Protein AF-A0A820JFE6-F1 (afdb_monomer)

Mean predicted aligned error: 3.92 Å

Secondary structure (DSSP, 8-state):
-B-----HHHHHHHHHHHHHHHHHHHHHT---HHHHGGG--STT---EE-HHHHHHHHHHTT----HHHHHHHHHHHBBTTT--EEHHHHHHHH--

Radius of gyration: 12.65 Å; Cα contacts (8 Å, |Δi|>4): 100; chains: 1; bounding box: 33×28×28 Å

Foldseek 3Di:
DAQPPADPVLVVLLVVLLVVLLVLCVVVVDQQVVLCVVQLPDPVSPLWHALVSVQVSCVVSVSRDPPVSSVSNLNGQADPPPRTGNVVVVSVSRND

Nearest PDB structures (foldseek):
  5d67-assembly3_C  TM=7.573E-01  e=1.552E-03  Homo sapiens
  5d67-assembly4_D  TM=7.679E-01  e=2.086E-03  Homo sapiens
  1wlz-assembly1_A  TM=7.511E-01  e=2.094E-02  Homo sapiens
  3e3r-assembly2_B  TM=5.985E-01  e=9.746E-02  Homo sapiens
  8rx8-assembly1_A  TM=6.177E-01  e=3.580E-01  Arabidopsis thaliana

InterPro domains:
  IPR011992 EF-hand domain pair [SSF47473] (15-93)

pLDDT: mean 90.52, std 11.38, range [46.97, 98.19]

Solvent-accessible surface area (backbone atoms only — not comparable to full-atom values): 5499 Å² total; per-residue (Å²): 105,68,37,80,88,61,53,73,70,50,50,57,48,43,52,54,52,48,53,57,44,28,53,52,28,61,79,65,68,57,77,62,61,75,73,50,52,85,57,42,75,51,101,73,62,71,45,38,33,47,65,68,56,51,53,49,47,29,49,77,69,75,56,57,64,54,75,69,57,42,52,54,46,46,47,55,35,17,27,69,88,76,64,28,27,35,52,53,62,50,39,60,73,39,68,114

Organism: NCBI:txid392033

Structure (mmCIF, N/CA/C/O backbone):
data_AF-A0A820JFE6-F1
#
_entry.id   AF-A0A820JFE6-F1
#
loop_
_atom_site.group_PDB
_atom_site.id
_atom_site.type_symbol
_atom_site.label_atom_id
_atom_site.label_alt_id
_atom_site.label_comp_id
_atom_site.label_asym_id
_atom_site.label_entity_id
_atom_site.label_seq_id
_atom_site.pdbx_PDB_ins_code
_atom_site.Cartn_x
_atom_site.Cartn_y
_atom_site.Cartn_z
_atom_site.occupanc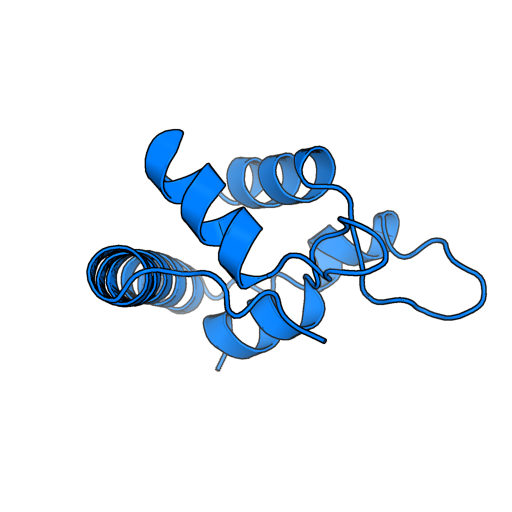y
_atom_site.B_iso_or_equiv
_atom_site.auth_seq_id
_atom_site.auth_comp_id
_atom_site.auth_asym_id
_atom_site.auth_atom_id
_atom_site.pdbx_PDB_model_num
ATOM 1 N N . PRO A 1 1 ? 16.618 -3.855 -0.313 1.00 46.97 1 PRO A N 1
ATOM 2 C CA . PRO A 1 1 ? 16.435 -3.443 1.108 1.00 46.97 1 PRO A CA 1
ATOM 3 C C . PRO A 1 1 ? 15.501 -2.233 1.178 1.00 46.97 1 PRO A C 1
ATOM 5 O O . PRO A 1 1 ? 15.646 -1.340 0.346 1.00 46.97 1 PRO A O 1
ATOM 8 N N . LEU A 1 2 ? 14.544 -2.212 2.116 1.00 58.78 2 LEU A N 1
ATOM 9 C CA . LEU A 1 2 ? 13.574 -1.111 2.206 1.00 58.78 2 LEU A CA 1
ATOM 10 C C . LEU A 1 2 ? 14.273 0.223 2.423 1.00 58.78 2 LEU A C 1
ATOM 12 O O . LEU A 1 2 ? 15.310 0.303 3.092 1.00 58.78 2 LEU A O 1
ATOM 16 N N . ASN A 1 3 ? 13.685 1.279 1.879 1.00 62.66 3 ASN A N 1
ATOM 17 C CA . ASN A 1 3 ? 14.201 2.606 2.104 1.00 62.66 3 ASN A CA 1
ATOM 18 C C . ASN A 1 3 ? 13.926 3.071 3.546 1.00 62.66 3 ASN A C 1
ATOM 20 O O . ASN A 1 3 ? 12.831 3.488 3.894 1.00 62.66 3 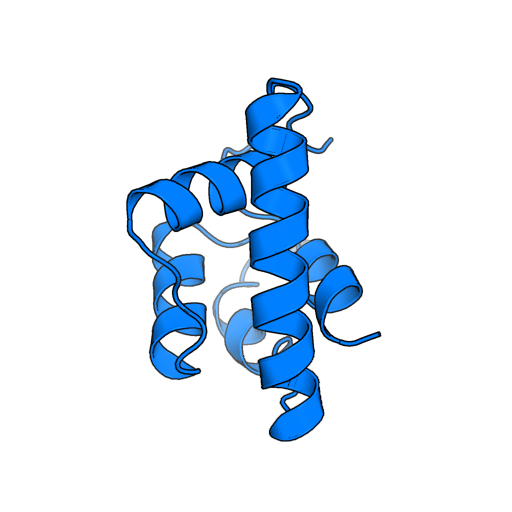ASN A O 1
ATOM 24 N N . THR A 1 4 ? 14.957 3.018 4.389 1.00 65.94 4 THR A N 1
ATOM 25 C CA . THR A 1 4 ? 14.933 3.460 5.795 1.00 65.94 4 THR A CA 1
ATOM 26 C C . THR A 1 4 ? 15.188 4.963 5.994 1.00 65.94 4 THR A C 1
ATOM 28 O O . THR A 1 4 ? 15.494 5.379 7.103 1.00 65.94 4 THR A O 1
ATOM 31 N N . ASN A 1 5 ? 15.114 5.797 4.945 1.00 80.56 5 ASN A N 1
ATOM 32 C CA . ASN A 1 5 ? 15.397 7.245 5.044 1.00 80.56 5 ASN A CA 1
ATOM 33 C C . ASN A 1 5 ? 14.155 8.072 5.419 1.00 80.56 5 ASN A C 1
ATOM 35 O O . ASN A 1 5 ? 13.954 9.163 4.880 1.00 80.56 5 ASN A O 1
ATOM 39 N N . LEU A 1 6 ? 13.285 7.542 6.275 1.00 87.50 6 LEU A N 1
ATOM 40 C CA . LEU A 1 6 ? 12.140 8.283 6.799 1.00 87.50 6 LEU A CA 1
ATOM 41 C C . LEU A 1 6 ? 12.553 9.021 8.076 1.00 87.50 6 LEU A C 1
ATOM 43 O O . LEU A 1 6 ? 13.313 8.487 8.885 1.00 87.50 6 LEU A O 1
ATOM 47 N N . THR A 1 7 ? 12.088 10.257 8.245 1.00 93.81 7 THR A N 1
ATOM 48 C CA . THR A 1 7 ? 12.209 10.955 9.533 1.00 93.81 7 THR A CA 1
ATOM 49 C C . THR A 1 7 ? 11.281 10.309 10.572 1.00 93.81 7 THR A C 1
ATOM 51 O O . THR A 1 7 ? 10.350 9.597 10.190 1.00 93.81 7 THR A O 1
ATOM 54 N N . PRO A 1 8 ? 11.476 10.564 11.880 1.00 93.69 8 PRO A N 1
ATOM 55 C CA . PRO A 1 8 ? 10.544 10.091 12.906 1.00 93.69 8 PRO A CA 1
ATOM 56 C C . PRO A 1 8 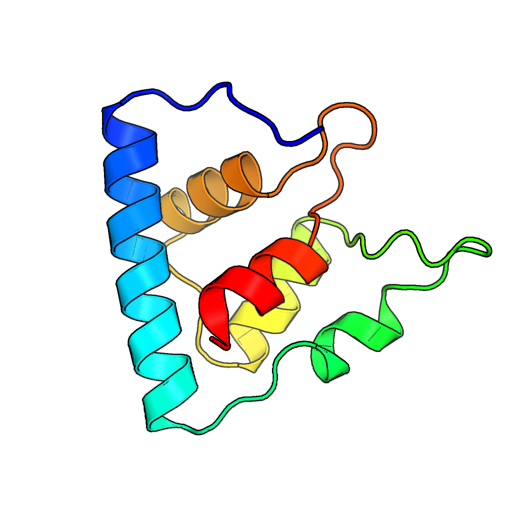? 9.090 10.502 12.626 1.00 93.69 8 PRO A C 1
ATOM 58 O O . PRO A 1 8 ? 8.202 9.658 12.659 1.00 93.69 8 PRO A O 1
ATOM 61 N N . ASP A 1 9 ? 8.865 11.758 12.225 1.00 94.94 9 ASP A N 1
ATOM 62 C CA . ASP A 1 9 ? 7.528 12.256 11.872 1.00 94.94 9 ASP A CA 1
ATOM 63 C C . ASP A 1 9 ? 6.931 11.524 10.658 1.00 94.94 9 ASP A C 1
ATOM 65 O O . ASP A 1 9 ? 5.730 11.250 10.609 1.00 94.94 9 ASP A O 1
ATOM 69 N N . GLU A 1 10 ? 7.756 11.192 9.657 1.00 94.62 10 GLU A N 1
ATOM 70 C CA . GLU A 1 10 ? 7.308 10.415 8.501 1.00 94.62 10 GLU A CA 1
ATOM 71 C C . GLU A 1 10 ? 6.976 8.965 8.890 1.00 94.62 10 GLU A C 1
ATOM 73 O O . GLU A 1 10 ? 6.004 8.422 8.370 1.00 94.62 10 GLU A O 1
ATOM 78 N N . GLU A 1 11 ? 7.727 8.338 9.801 1.00 94.50 11 GLU A N 1
ATOM 79 C CA . GLU A 1 11 ? 7.428 6.988 10.310 1.00 94.50 11 GLU A CA 1
ATOM 80 C C . GLU A 1 11 ? 6.120 6.952 11.119 1.00 94.50 11 GLU A C 1
ATOM 82 O O . GLU A 1 11 ? 5.280 6.063 10.917 1.00 94.50 11 GLU A O 1
ATOM 87 N N . ASP A 1 12 ? 5.886 7.955 11.966 1.00 96.25 12 ASP A N 1
ATOM 88 C CA . ASP A 1 12 ? 4.611 8.119 12.672 1.00 96.25 12 ASP A CA 1
ATOM 89 C C . ASP A 1 12 ? 3.465 8.311 11.674 1.00 96.25 12 ASP A C 1
ATOM 91 O O . ASP A 1 12 ? 2.392 7.701 11.795 1.00 96.25 12 ASP A O 1
ATOM 95 N N . ARG A 1 13 ? 3.702 9.100 10.620 1.00 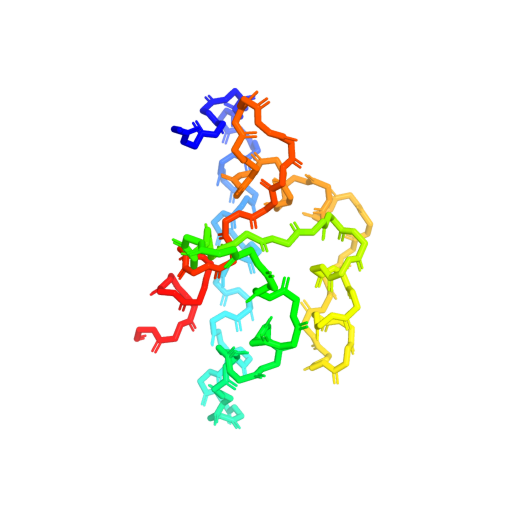96.81 13 ARG A N 1
ATOM 96 C CA . ARG A 1 13 ? 2.712 9.317 9.568 1.00 96.81 13 ARG A CA 1
ATOM 97 C C . ARG A 1 13 ? 2.421 8.045 8.772 1.00 96.81 13 ARG A C 1
ATOM 99 O O . ARG A 1 13 ? 1.250 7.751 8.533 1.00 96.81 13 ARG A O 1
ATOM 106 N N . VAL A 1 14 ? 3.441 7.264 8.402 1.00 96.38 14 VAL A N 1
ATOM 107 C CA . VAL A 1 14 ? 3.281 5.938 7.771 1.00 96.38 14 VAL A CA 1
ATOM 108 C C . VAL A 1 14 ? 2.402 5.046 8.634 1.00 96.38 14 VAL A C 1
ATOM 110 O O . VAL A 1 14 ? 1.481 4.420 8.112 1.00 96.38 14 VAL A O 1
ATOM 113 N N . SER A 1 15 ? 2.651 5.014 9.943 1.00 96.19 15 SER A N 1
ATOM 114 C CA . SER A 1 15 ? 1.891 4.186 10.881 1.00 96.19 15 SER A CA 1
ATOM 115 C C . SER A 1 15 ? 0.405 4.558 10.881 1.00 96.19 15 SER A C 1
ATOM 117 O O . SER A 1 15 ? -0.451 3.684 10.760 1.00 96.19 15 SER A O 1
ATOM 119 N N . GLN A 1 16 ? 0.079 5.855 10.898 1.00 98.00 16 GLN A N 1
ATOM 120 C CA . GLN A 1 16 ? -1.308 6.335 10.796 1.00 98.00 16 GLN A CA 1
ATOM 121 C C . GLN A 1 16 ? -1.973 5.970 9.456 1.00 98.00 16 GLN A C 1
ATOM 123 O O . GLN A 1 16 ? -3.141 5.563 9.420 1.00 98.00 16 GLN A O 1
ATOM 128 N N . ILE A 1 17 ? -1.236 6.110 8.347 1.00 97.88 17 ILE A N 1
ATOM 129 C CA . ILE A 1 17 ? -1.720 5.760 7.005 1.00 97.88 17 ILE A CA 1
ATOM 130 C C . ILE A 1 17 ? -2.015 4.258 6.929 1.00 97.88 17 ILE A C 1
ATOM 132 O O . ILE A 1 17 ? -3.088 3.870 6.465 1.00 97.88 17 ILE A O 1
ATOM 136 N N . LEU A 1 18 ? -1.091 3.417 7.405 1.00 97.38 18 LEU A N 1
ATOM 137 C CA . LEU A 1 18 ? -1.246 1.965 7.406 1.00 97.38 18 LEU A CA 1
ATOM 138 C C . LEU A 1 18 ? -2.434 1.531 8.258 1.00 97.38 18 LEU A C 1
ATOM 140 O O . LEU A 1 18 ? -3.253 0.774 7.748 1.00 97.38 18 LEU A O 1
ATOM 144 N N . SER A 1 19 ? -2.601 2.062 9.473 1.00 97.94 19 SER A N 1
ATOM 145 C CA . SER A 1 19 ? -3.773 1.766 10.312 1.00 97.94 19 SER A CA 1
ATOM 146 C C . SER A 1 19 ? -5.088 2.067 9.587 1.00 97.94 19 SER A C 1
ATOM 148 O O . SER A 1 19 ? -5.986 1.230 9.550 1.00 97.94 19 SER A O 1
ATOM 150 N N . THR A 1 20 ? -5.172 3.214 8.905 1.00 97.88 20 THR A N 1
ATOM 151 C CA . THR A 1 20 ? -6.366 3.589 8.125 1.00 97.88 20 THR A CA 1
ATOM 152 C C . THR A 1 20 ? -6.626 2.622 6.962 1.00 97.88 20 THR A C 1
ATOM 154 O O . THR A 1 20 ? -7.774 2.283 6.664 1.00 97.88 20 THR A O 1
ATOM 157 N N . ILE A 1 21 ? -5.571 2.184 6.267 1.00 98.19 21 ILE A N 1
ATOM 158 C CA . ILE A 1 21 ? -5.684 1.222 5.162 1.00 98.19 21 ILE A CA 1
ATOM 159 C C . ILE A 1 21 ? -6.107 -0.150 5.696 1.00 98.19 21 ILE A C 1
ATOM 161 O O . ILE A 1 21 ? -7.057 -0.720 5.164 1.00 98.19 21 ILE A O 1
ATOM 165 N N . ILE A 1 22 ? -5.453 -0.639 6.750 1.00 98.06 22 ILE A N 1
ATOM 166 C CA . ILE A 1 22 ? -5.745 -1.902 7.444 1.00 98.06 22 ILE A CA 1
ATOM 167 C C . ILE A 1 22 ? -7.226 -1.953 7.823 1.00 98.06 22 ILE A C 1
ATOM 169 O O . ILE A 1 22 ? -7.947 -2.856 7.397 1.00 98.06 22 ILE A O 1
ATOM 173 N N . GLU A 1 23 ? -7.734 -0.931 8.516 1.00 98.00 23 GLU A N 1
ATOM 174 C CA . GLU A 1 23 ? -9.150 -0.850 8.895 1.00 98.00 23 GLU A CA 1
ATOM 175 C C . GLU A 1 23 ? -10.091 -1.008 7.691 1.00 98.00 23 GLU A C 1
ATOM 177 O O . GLU A 1 23 ? -11.059 -1.775 7.741 1.00 98.00 23 GLU A O 1
ATOM 182 N N . LYS A 1 24 ? -9.801 -0.323 6.576 1.00 97.88 24 LYS A N 1
ATOM 183 C CA . LYS A 1 24 ? -10.590 -0.435 5.339 1.00 97.88 24 LYS A CA 1
ATOM 184 C C . LYS A 1 24 ? -10.490 -1.825 4.711 1.00 97.88 24 LYS A C 1
ATOM 186 O O . LYS A 1 24 ? -11.512 -2.344 4.254 1.00 97.88 24 LYS A O 1
ATOM 191 N N . VAL A 1 25 ? -9.293 -2.411 4.680 1.00 97.88 25 VAL A N 1
ATOM 192 C CA . VAL A 1 25 ? -9.026 -3.750 4.136 1.00 97.88 25 VAL A CA 1
ATOM 193 C C . VAL A 1 25 ? -9.824 -4.799 4.900 1.00 97.88 25 VAL A C 1
ATOM 195 O O . VAL A 1 25 ? -10.589 -5.535 4.274 1.00 97.88 25 VAL A O 1
ATOM 198 N N . HIS A 1 26 ? -9.758 -4.807 6.234 1.00 97.25 26 HIS A N 1
ATOM 199 C CA . HIS A 1 26 ? -10.500 -5.766 7.057 1.00 97.25 26 HIS A CA 1
ATOM 200 C C . HIS A 1 26 ? -12.006 -5.557 6.984 1.00 97.25 26 HIS A C 1
ATOM 202 O O . HIS A 1 26 ? -12.751 -6.512 6.747 1.00 97.25 26 HIS A O 1
ATOM 208 N N . LYS A 1 27 ? -12.471 -4.308 7.120 1.00 97.56 27 LYS A N 1
ATOM 209 C CA . LYS A 1 27 ? -13.905 -3.986 7.074 1.00 97.56 27 LYS A CA 1
ATOM 210 C C . LYS A 1 27 ? -14.555 -4.459 5.774 1.00 97.56 27 LYS A C 1
ATOM 212 O O . LYS A 1 27 ? -15.714 -4.867 5.777 1.00 97.56 27 LYS A O 1
ATOM 217 N N . ARG A 1 28 ? -13.811 -4.412 4.667 1.00 97.44 28 ARG A N 1
ATOM 218 C CA . ARG A 1 28 ? -14.277 -4.809 3.331 1.00 97.44 28 ARG A CA 1
ATOM 219 C C . ARG A 1 28 ? -13.801 -6.195 2.887 1.00 97.44 28 ARG A C 1
ATOM 221 O O . ARG A 1 28 ? -14.152 -6.598 1.782 1.00 97.44 28 ARG A O 1
ATOM 228 N N . ARG A 1 29 ? -13.034 -6.912 3.718 1.00 96.38 29 ARG A N 1
ATOM 229 C CA . ARG A 1 29 ? -12.442 -8.232 3.421 1.00 96.38 29 ARG A CA 1
ATOM 230 C C . ARG A 1 29 ? -11.695 -8.258 2.083 1.00 96.38 29 ARG A C 1
ATOM 232 O O . ARG A 1 29 ? -11.904 -9.147 1.258 1.00 96.38 29 ARG A O 1
ATOM 239 N N . LEU A 1 30 ? -10.881 -7.236 1.836 1.00 96.75 30 LEU A N 1
ATOM 240 C CA . LEU A 1 30 ? -10.129 -7.128 0.588 1.00 96.75 30 LEU A CA 1
ATOM 241 C C . LEU A 1 30 ? -8.931 -8.073 0.598 1.00 96.75 30 LEU A C 1
ATOM 243 O O . LEU A 1 30 ? -8.254 -8.209 1.609 1.00 96.75 30 LEU A O 1
ATOM 247 N N . VAL A 1 31 ? -8.644 -8.655 -0.565 1.00 95.06 31 VAL A N 1
ATOM 248 C CA . VAL A 1 31 ? -7.393 -9.365 -0.844 1.00 95.06 31 VAL A CA 1
ATOM 249 C C . VAL A 1 31 ? -6.686 -8.570 -1.939 1.00 95.06 31 VAL A C 1
ATOM 251 O O . VAL A 1 31 ? -7.164 -8.522 -3.074 1.00 95.06 31 VAL A O 1
ATOM 254 N N . LEU A 1 32 ? -5.604 -7.878 -1.595 1.00 95.25 32 LEU A N 1
ATOM 255 C CA . LEU A 1 32 ? -4.909 -6.905 -2.442 1.00 95.25 32 LEU A CA 1
ATOM 256 C C . LEU A 1 32 ? -3.948 -7.585 -3.416 1.00 95.25 32 LEU A C 1
ATOM 258 O O . LEU A 1 32 ? -3.844 -7.156 -4.566 1.00 95.25 32 LEU A O 1
ATOM 262 N N . PHE A 1 33 ? -3.284 -8.666 -2.996 1.00 92.56 33 PHE A N 1
ATOM 263 C CA . PHE A 1 33 ? -2.273 -9.364 -3.804 1.00 92.56 33 PHE A CA 1
ATOM 264 C C . PHE A 1 33 ? -2.701 -9.659 -5.267 1.00 92.56 33 PHE A C 1
ATOM 266 O O . PHE A 1 33 ? -1.927 -9.368 -6.187 1.00 92.56 33 PHE A O 1
ATOM 273 N N . PRO A 1 34 ? -3.927 -10.155 -5.560 1.00 93.19 34 PRO A N 1
ATOM 274 C CA . PRO A 1 34 ? -4.387 -10.396 -6.932 1.00 93.19 34 PRO A CA 1
ATOM 275 C C . PRO A 1 34 ? -4.377 -9.160 -7.840 1.00 93.19 34 PRO A C 1
ATOM 277 O O . PRO A 1 34 ? -4.177 -9.302 -9.047 1.00 93.19 34 PRO A O 1
ATOM 280 N N . PHE A 1 35 ? -4.552 -7.957 -7.285 1.00 94.94 35 PHE A N 1
ATOM 281 C CA . PHE A 1 35 ? -4.551 -6.706 -8.049 1.00 94.94 35 PHE A CA 1
ATOM 282 C C . PHE A 1 35 ? -3.141 -6.285 -8.484 1.00 94.94 35 PHE A C 1
ATOM 284 O O . PHE A 1 35 ? -2.999 -5.546 -9.458 1.00 94.94 35 PHE A O 1
ATOM 291 N N . PHE A 1 36 ? -2.102 -6.788 -7.812 1.00 92.88 36 PHE A N 1
ATOM 292 C CA . PHE A 1 36 ? -0.702 -6.529 -8.154 1.00 92.88 36 PHE A CA 1
ATOM 293 C C . PHE A 1 36 ? -0.108 -7.549 -9.127 1.00 92.88 36 PHE A C 1
ATOM 295 O O . PHE A 1 36 ? 0.801 -7.215 -9.889 1.00 92.88 36 PHE A O 1
ATOM 302 N N . LYS A 1 37 ? -0.657 -8.769 -9.165 1.00 87.88 37 LYS A N 1
ATOM 303 C CA . LYS A 1 37 ? -0.185 -9.878 -10.009 1.00 87.88 37 LYS A CA 1
ATOM 304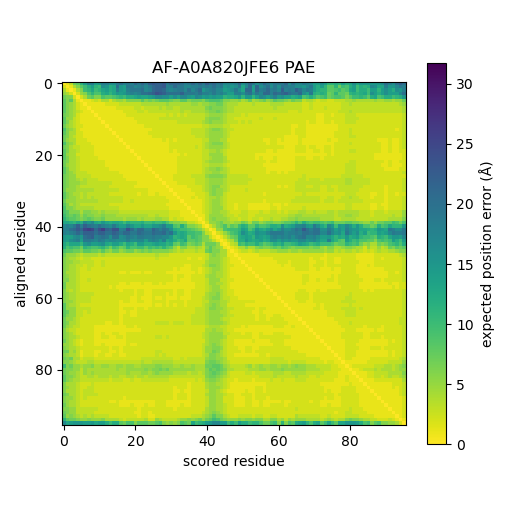 C C . LYS A 1 37 ? 0.061 -9.506 -11.485 1.00 87.88 37 LYS A C 1
ATOM 306 O O . LYS A 1 37 ? 1.056 -9.970 -12.037 1.00 87.88 37 LYS A O 1
ATOM 311 N N . PRO A 1 38 ? -0.760 -8.665 -12.152 1.00 88.75 38 PRO A N 1
ATOM 312 C CA 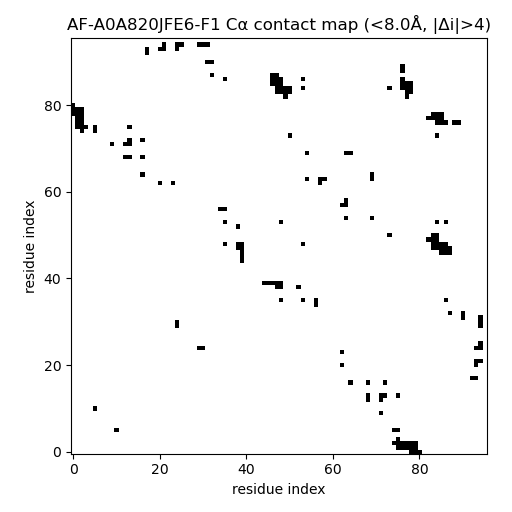. PRO A 1 38 ? -0.506 -8.275 -13.542 1.00 88.75 38 PRO A CA 1
ATOM 313 C C . PRO A 1 38 ? 0.773 -7.454 -13.765 1.00 88.75 38 PRO A C 1
ATOM 315 O O . PRO A 1 38 ? 1.208 -7.342 -14.915 1.00 88.75 38 PRO A O 1
ATOM 318 N N . TYR A 1 39 ? 1.335 -6.854 -12.711 1.00 86.75 39 TYR A N 1
ATOM 319 C CA . TYR A 1 39 ? 2.556 -6.042 -12.755 1.00 86.75 39 TYR A CA 1
ATOM 320 C C . TYR A 1 39 ? 3.818 -6.850 -12.440 1.00 86.75 39 TYR A C 1
ATOM 322 O O . TYR A 1 39 ? 4.909 -6.442 -12.828 1.00 86.75 39 TYR A O 1
ATOM 330 N N . ASP A 1 40 ? 3.670 -8.030 -11.835 1.00 77.38 40 ASP A N 1
ATOM 331 C CA . ASP A 1 40 ? 4.759 -8.951 -11.498 1.00 77.38 40 ASP A CA 1
ATOM 332 C C . ASP A 1 40 ? 5.230 -9.740 -12.735 1.00 77.38 40 ASP A C 1
ATOM 334 O O . ASP A 1 40 ? 5.104 -10.960 -12.824 1.00 77.38 40 ASP A O 1
ATOM 338 N N . ARG A 1 41 ? 5.682 -9.019 -13.770 1.00 62.31 41 ARG A N 1
ATOM 339 C CA . ARG A 1 41 ? 6.020 -9.586 -15.091 1.00 62.31 41 ARG A CA 1
ATOM 340 C C . ARG A 1 41 ? 7.490 -9.975 -15.249 1.00 62.31 41 ARG A C 1
ATOM 342 O O . ARG A 1 41 ? 7.897 -10.355 -16.347 1.00 62.31 41 ARG A O 1
ATOM 349 N N . SER A 1 42 ? 8.310 -9.860 -14.207 1.00 59.62 42 SER A N 1
ATOM 350 C CA . SER A 1 42 ? 9.727 -10.208 -14.311 1.00 59.62 42 SER A CA 1
ATOM 351 C C . SER A 1 42 ? 9.926 -11.726 -14.216 1.00 59.62 42 SER A C 1
ATOM 353 O O . SER A 1 42 ? 9.226 -12.426 -13.486 1.00 59.62 42 SER A O 1
ATOM 355 N N . LYS A 1 43 ? 10.931 -12.249 -14.934 1.00 55.09 43 LYS A N 1
ATOM 356 C CA . LYS A 1 43 ? 11.308 -13.679 -14.938 1.00 55.09 43 LYS A CA 1
ATOM 357 C C . LYS A 1 43 ? 11.706 -14.230 -13.554 1.00 55.09 43 LYS A C 1
ATOM 359 O O . LYS A 1 43 ? 11.957 -15.424 -13.440 1.00 55.09 43 LYS A O 1
ATOM 364 N N . ALA A 1 44 ? 11.776 -13.375 -12.533 1.00 60.72 44 ALA A N 1
ATOM 365 C CA . ALA A 1 44 ? 12.235 -13.693 -11.187 1.00 60.72 44 ALA A CA 1
ATOM 366 C C . ALA A 1 44 ? 11.181 -13.453 -10.088 1.00 60.72 44 ALA A C 1
ATOM 368 O O . ALA A 1 44 ? 11.536 -13.564 -8.920 1.00 60.72 44 ALA A O 1
ATOM 369 N N . PHE A 1 45 ? 9.917 -13.134 -10.424 1.00 63.03 45 PHE A N 1
ATOM 370 C CA . PHE A 1 45 ? 8.879 -12.778 -9.436 1.00 63.03 45 PHE A CA 1
ATOM 371 C C . PHE A 1 45 ? 9.387 -11.735 -8.438 1.00 63.03 45 PHE A C 1
ATOM 373 O O . PHE A 1 45 ? 9.442 -11.965 -7.228 1.00 63.03 45 PHE A O 1
ATOM 380 N N . THR A 1 46 ? 9.816 -10.585 -8.958 1.00 70.19 46 THR A N 1
ATOM 381 C CA . THR A 1 46 ? 10.424 -9.527 -8.141 1.00 70.19 46 THR A CA 1
ATOM 382 C C . THR A 1 46 ? 9.467 -8.955 -7.102 1.00 70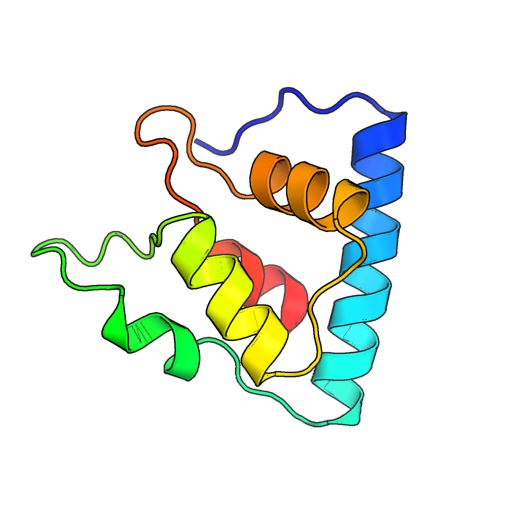.19 46 THR A C 1
ATOM 384 O O . THR A 1 46 ? 9.930 -8.250 -6.208 1.00 70.19 46 THR A O 1
ATOM 387 N N . ARG A 1 47 ? 8.155 -9.253 -7.180 1.00 84.12 47 ARG A N 1
ATOM 388 C CA . ARG A 1 47 ? 7.144 -8.757 -6.232 1.00 84.12 47 ARG A CA 1
ATOM 389 C C . ARG A 1 47 ? 7.207 -7.233 -6.080 1.00 84.12 47 ARG A C 1
ATOM 391 O O . ARG A 1 47 ? 6.993 -6.671 -5.005 1.00 84.12 47 ARG A O 1
ATOM 398 N N . ALA A 1 48 ? 7.510 -6.586 -7.201 1.00 88.25 48 ALA A N 1
ATOM 399 C CA . ALA A 1 48 ? 7.751 -5.164 -7.316 1.00 88.25 48 ALA A CA 1
ATOM 400 C C . ALA A 1 48 ? 6.821 -4.555 -8.372 1.00 88.25 48 ALA A C 1
ATOM 402 O O . ALA A 1 48 ? 6.417 -5.227 -9.324 1.00 88.25 48 ALA A O 1
ATOM 403 N N . CYS A 1 49 ? 6.451 -3.291 -8.192 1.00 93.06 49 CYS A N 1
ATOM 404 C CA . CYS A 1 49 ? 5.686 -2.526 -9.174 1.00 93.06 49 CYS A CA 1
ATOM 405 C C . CYS A 1 49 ? 6.098 -1.055 -9.134 1.00 93.06 49 CYS A C 1
ATOM 407 O O . CYS A 1 49 ? 6.585 -0.569 -8.115 1.00 93.06 49 CYS A O 1
ATOM 409 N N . THR A 1 50 ? 5.870 -0.312 -10.212 1.00 94.44 50 THR A N 1
ATOM 410 C CA . THR A 1 50 ? 6.210 1.117 -10.217 1.00 94.44 50 THR A CA 1
ATOM 411 C C . THR A 1 50 ? 5.278 1.905 -9.290 1.00 94.44 50 THR A C 1
ATOM 413 O O . THR A 1 50 ? 4.123 1.523 -9.078 1.00 94.44 50 THR A O 1
ATOM 416 N N . LYS A 1 51 ? 5.715 3.077 -8.803 1.00 95.50 51 LYS A N 1
ATOM 417 C CA . LYS A 1 51 ? 4.875 3.993 -7.994 1.00 95.50 51 LYS A CA 1
ATOM 418 C C . LYS A 1 51 ? 3.522 4.288 -8.652 1.00 95.50 51 LYS A C 1
ATOM 420 O O . LYS A 1 51 ? 2.487 4.323 -7.990 1.00 95.50 51 LYS A O 1
ATOM 425 N N . HIS A 1 52 ? 3.507 4.449 -9.976 1.00 96.25 52 HIS A N 1
ATOM 426 C CA . HIS A 1 52 ? 2.277 4.690 -10.728 1.00 96.25 52 HIS A CA 1
ATOM 427 C C . HIS A 1 52 ? 1.331 3.478 -10.704 1.00 96.25 52 HIS A C 1
ATOM 429 O O . HIS A 1 52 ? 0.126 3.639 -10.512 1.00 96.25 52 HIS A O 1
ATOM 435 N N . GLN A 1 53 ? 1.858 2.262 -10.878 1.00 96.25 53 GLN A N 1
ATOM 436 C CA . GLN A 1 53 ? 1.066 1.030 -10.793 1.00 96.25 53 GLN A CA 1
ATOM 437 C C . GLN A 1 53 ? 0.516 0.827 -9.378 1.00 96.25 53 GLN A C 1
ATOM 439 O O . GLN A 1 53 ? -0.670 0.534 -9.224 1.00 96.25 53 GLN A O 1
ATOM 444 N N . PHE A 1 54 ? 1.336 1.086 -8.357 1.00 97.19 54 PHE A N 1
ATOM 445 C CA . PHE A 1 54 ? 0.917 1.050 -6.959 1.00 97.19 54 PHE A CA 1
ATOM 446 C C . PHE A 1 54 ? -0.261 1.996 -6.691 1.00 97.19 54 PHE A C 1
ATOM 448 O O . PHE A 1 54 ? -1.317 1.568 -6.221 1.00 97.19 54 PHE A O 1
ATOM 455 N N . GLY A 1 55 ? -0.139 3.261 -7.101 1.00 97.81 55 GLY A N 1
ATOM 456 C CA . GLY A 1 55 ? -1.213 4.247 -6.965 1.00 97.81 55 GLY A CA 1
ATOM 457 C C . GLY A 1 55 ? -2.491 3.871 -7.721 1.00 97.81 55 GLY A C 1
ATOM 458 O O . GLY A 1 55 ? -3.592 4.120 -7.227 1.00 97.81 55 GLY A O 1
ATOM 459 N N . ARG A 1 56 ? -2.376 3.229 -8.894 1.00 97.81 56 ARG A N 1
ATOM 460 C CA . ARG A 1 56 ? -3.541 2.715 -9.633 1.00 97.81 56 ARG A CA 1
ATOM 461 C C . ARG A 1 56 ? -4.285 1.648 -8.840 1.00 97.81 56 ARG A C 1
ATOM 463 O O . ARG A 1 56 ? -5.501 1.758 -8.730 1.00 97.81 56 ARG A O 1
ATOM 470 N N . VAL A 1 57 ? -3.582 0.675 -8.259 1.00 97.44 57 VAL A N 1
ATOM 471 C CA . VAL A 1 57 ? -4.214 -0.375 -7.442 1.00 97.44 57 VAL A CA 1
ATOM 472 C C . VAL A 1 57 ? -4.912 0.224 -6.226 1.00 97.44 57 VAL A C 1
ATOM 474 O O . VAL A 1 57 ? -6.095 -0.045 -6.015 1.00 97.44 57 VAL A O 1
ATOM 477 N N . LEU A 1 58 ? -4.231 1.094 -5.471 1.00 98.06 58 LEU A N 1
ATOM 478 C CA . LEU A 1 58 ? -4.838 1.735 -4.301 1.00 98.06 58 LEU A CA 1
ATOM 479 C C . LEU A 1 58 ? -6.073 2.557 -4.679 1.00 98.06 58 LEU A C 1
ATOM 481 O O . LEU A 1 58 ? -7.074 2.521 -3.971 1.00 98.06 58 LEU A O 1
ATOM 485 N N . ARG A 1 59 ? -6.041 3.262 -5.813 1.00 98.12 59 ARG A N 1
ATOM 486 C CA . ARG A 1 59 ? -7.201 4.010 -6.313 1.00 98.12 59 ARG A CA 1
ATOM 487 C C . ARG A 1 59 ? -8.348 3.088 -6.719 1.00 98.12 59 ARG A C 1
ATOM 489 O O . ARG A 1 59 ? -9.483 3.366 -6.352 1.00 98.12 59 ARG A O 1
ATOM 496 N N . THR A 1 60 ? -8.072 1.999 -7.438 1.00 97.50 60 THR A N 1
ATOM 497 C CA . THR A 1 60 ? -9.087 1.003 -7.826 1.00 97.50 60 THR A CA 1
ATOM 498 C C . THR A 1 60 ? -9.782 0.396 -6.610 1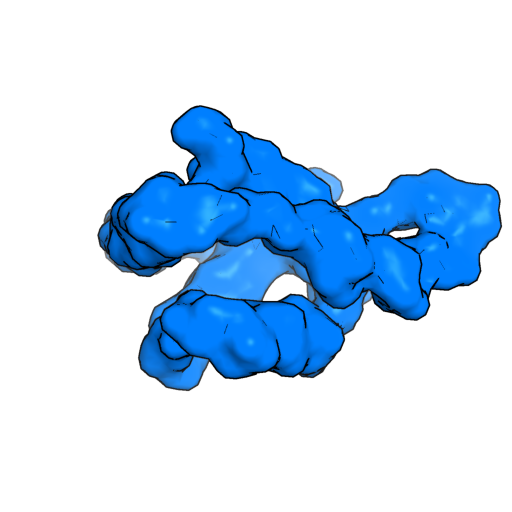.00 97.50 60 THR A C 1
ATOM 500 O O . THR A 1 60 ? -10.971 0.100 -6.663 1.00 97.50 60 THR A O 1
ATOM 503 N N . LEU A 1 61 ? -9.053 0.242 -5.507 1.00 97.12 61 LEU A N 1
ATOM 504 C CA . LEU A 1 61 ? -9.573 -0.308 -4.263 1.00 97.12 61 LEU A CA 1
ATOM 505 C C . LEU A 1 61 ? -10.124 0.750 -3.303 1.00 97.12 61 LEU A C 1
ATOM 507 O O . LEU A 1 61 ? -10.567 0.377 -2.221 1.00 97.12 61 LEU A O 1
ATOM 511 N N . ASP A 1 62 ? -10.139 2.034 -3.664 1.00 97.56 62 ASP A N 1
ATOM 512 C CA . ASP A 1 62 ? -10.543 3.138 -2.775 1.00 97.56 62 ASP A CA 1
ATOM 513 C C . ASP A 1 62 ? -9.737 3.185 -1.448 1.00 97.56 62 ASP A C 1
ATOM 515 O O . ASP A 1 62 ? -10.238 3.430 -0.346 1.00 97.56 62 ASP A O 1
ATOM 519 N N . LEU A 1 63 ? -8.439 2.896 -1.566 1.00 97.94 63 LEU A N 1
ATOM 520 C CA . LEU A 1 63 ? -7.435 2.912 -0.497 1.00 97.94 63 LEU A CA 1
ATOM 521 C C . LEU A 1 63 ? -6.395 4.029 -0.675 1.00 97.94 63 LEU A C 1
ATOM 523 O O . LEU A 1 63 ? -5.521 4.183 0.172 1.00 97.94 63 LEU A O 1
ATOM 527 N N . ILE A 1 64 ? -6.450 4.791 -1.773 1.00 97.62 64 ILE A N 1
ATOM 528 C CA . ILE A 1 64 ? -5.470 5.846 -2.061 1.00 97.62 64 ILE A CA 1
ATOM 529 C C . ILE A 1 64 ? -5.563 6.967 -1.003 1.00 97.62 64 ILE A C 1
ATOM 531 O O . ILE A 1 64 ? -6.648 7.520 -0.806 1.00 97.62 64 ILE A O 1
ATOM 535 N N . PRO A 1 65 ? -4.467 7.306 -0.300 1.00 97.44 65 PRO A N 1
ATOM 536 C CA . PRO A 1 65 ? -4.470 8.401 0.664 1.00 97.44 65 PRO A CA 1
ATOM 537 C C . PRO A 1 65 ? -4.285 9.756 -0.046 1.00 97.44 65 PRO A C 1
ATOM 539 O O . PRO A 1 65 ? -4.341 9.850 -1.277 1.00 97.44 65 PRO A O 1
ATOM 542 N N . SER A 1 66 ? -4.067 10.827 0.726 1.00 97.94 66 SER A N 1
ATOM 543 C CA . SER A 1 66 ? -3.731 12.138 0.160 1.00 97.94 66 SER A CA 1
ATOM 544 C C . SER A 1 66 ? -2.430 12.075 -0.666 1.00 97.94 66 SER A C 1
ATOM 546 O O . SER A 1 66 ? -1.608 11.185 -0.441 1.00 97.94 66 SER A O 1
ATOM 548 N N . PRO A 1 67 ? -2.180 13.006 -1.608 1.00 97.62 67 PRO A N 1
ATOM 549 C CA . PRO A 1 67 ? -0.955 12.985 -2.414 1.00 97.62 67 PRO A CA 1
ATOM 550 C C . PRO A 1 67 ? 0.339 13.021 -1.587 1.00 97.62 67 PRO A C 1
ATOM 552 O O . PRO A 1 67 ? 1.302 12.337 -1.922 1.00 97.62 67 PRO A O 1
ATOM 555 N N . TYR A 1 68 ? 0.353 13.790 -0.495 1.00 96.44 68 TYR A N 1
ATOM 556 C CA . TYR A 1 68 ? 1.488 13.858 0.427 1.00 96.44 68 TYR A CA 1
ATOM 557 C C . TYR A 1 68 ? 1.725 12.510 1.120 1.00 96.44 68 TYR A C 1
ATOM 559 O O . TYR A 1 68 ? 2.821 11.956 1.054 1.00 96.44 68 TYR A O 1
ATOM 567 N N . ASP A 1 69 ? 0.665 11.934 1.684 1.00 97.62 69 ASP A N 1
ATOM 568 C CA . ASP A 1 69 ? 0.712 10.635 2.358 1.00 97.62 69 ASP A CA 1
ATOM 569 C C . ASP A 1 69 ? 1.092 9.504 1.406 1.00 97.62 69 ASP A C 1
ATOM 571 O O . ASP A 1 69 ? 1.832 8.597 1.772 1.00 97.62 69 ASP A O 1
ATOM 575 N N . PHE A 1 70 ? 0.617 9.565 0.162 1.00 98.12 70 PHE A N 1
ATOM 576 C CA . PHE A 1 70 ? 0.959 8.589 -0.861 1.00 98.12 70 PHE A CA 1
ATOM 577 C C . PHE A 1 70 ? 2.457 8.605 -1.174 1.00 98.12 70 PHE A C 1
ATOM 579 O O . PHE A 1 70 ? 3.051 7.542 -1.345 1.00 98.12 70 PHE A O 1
ATOM 586 N N . ASN A 1 71 ? 3.084 9.783 -1.208 1.00 96.31 71 ASN A N 1
ATOM 587 C CA . ASN A 1 71 ? 4.525 9.895 -1.427 1.00 96.31 71 ASN A CA 1
ATOM 588 C C . ASN A 1 71 ? 5.325 9.306 -0.260 1.00 96.31 71 ASN A C 1
ATOM 590 O O . ASN A 1 71 ? 6.278 8.564 -0.498 1.00 96.31 71 ASN A O 1
ATOM 594 N N . ILE A 1 72 ? 4.916 9.581 0.981 1.00 95.62 72 ILE A N 1
ATOM 595 C CA . ILE A 1 72 ? 5.540 9.002 2.180 1.00 95.62 72 ILE A CA 1
ATOM 596 C C . ILE A 1 72 ? 5.369 7.477 2.189 1.00 95.62 72 ILE A C 1
ATOM 598 O O . ILE A 1 72 ? 6.326 6.736 2.418 1.00 95.62 72 ILE A O 1
ATOM 602 N N . LEU A 1 73 ? 4.167 6.995 1.872 1.00 96.31 73 LEU A N 1
ATOM 603 C CA . LEU A 1 73 ? 3.877 5.570 1.774 1.00 96.31 73 LEU A CA 1
ATOM 604 C C . LEU A 1 73 ? 4.739 4.904 0.693 1.00 96.31 73 LEU A C 1
ATOM 606 O O . LEU A 1 73 ? 5.346 3.869 0.945 1.00 96.31 73 LEU A O 1
ATOM 610 N N . CYS A 1 74 ? 4.861 5.515 -0.490 1.00 95.81 74 CYS A N 1
ATOM 611 C CA . CYS A 1 74 ? 5.768 5.035 -1.532 1.00 95.81 74 CYS A CA 1
ATOM 612 C C . CYS A 1 74 ? 7.204 4.962 -1.015 1.00 95.81 74 CYS A C 1
ATOM 614 O O . CYS A 1 74 ? 7.846 3.933 -1.180 1.00 95.81 74 CYS A O 1
ATOM 616 N N . LYS A 1 75 ? 7.685 6.011 -0.339 1.00 94.44 75 LYS A N 1
ATOM 617 C CA . LYS A 1 75 ? 9.034 6.056 0.233 1.00 94.44 75 LYS A CA 1
ATOM 618 C C . LYS A 1 75 ? 9.278 4.910 1.222 1.00 94.44 75 LYS A C 1
ATOM 620 O O . LYS A 1 75 ? 10.364 4.350 1.200 1.00 94.44 75 LYS A O 1
ATOM 625 N N . LYS A 1 76 ? 8.284 4.500 2.022 1.00 94.44 76 LYS A N 1
ATOM 626 C CA . LYS A 1 76 ? 8.397 3.347 2.942 1.00 94.44 76 LYS A CA 1
ATOM 627 C C . LYS A 1 76 ? 8.632 2.016 2.226 1.00 94.44 76 LYS A C 1
ATOM 629 O O . LYS A 1 76 ? 9.424 1.198 2.693 1.00 94.44 76 LYS A O 1
ATOM 634 N N . PHE A 1 77 ? 7.909 1.782 1.133 1.00 94.00 77 PHE A N 1
ATOM 635 C CA . PHE A 1 77 ? 7.897 0.494 0.429 1.00 94.00 77 PHE A CA 1
ATOM 636 C C . PHE A 1 77 ? 8.806 0.460 -0.802 1.00 94.00 77 PHE A C 1
ATOM 638 O O . PHE A 1 77 ? 8.917 -0.580 -1.446 1.00 94.00 77 PHE A O 1
ATOM 645 N N . GLU A 1 78 ? 9.456 1.571 -1.133 1.00 92.56 78 GLU A N 1
ATOM 646 C CA . GLU A 1 78 ? 10.407 1.671 -2.234 1.00 92.56 78 GLU A CA 1
ATOM 647 C C . GLU A 1 78 ? 11.684 0.880 -1.930 1.00 92.56 78 GLU A C 1
ATOM 649 O O . GLU A 1 78 ? 12.308 1.023 -0.872 1.00 92.56 78 GLU A O 1
ATOM 654 N N . ASP A 1 79 ? 12.078 0.038 -2.879 1.00 88.38 79 ASP A N 1
ATOM 655 C CA . ASP A 1 79 ? 13.389 -0.583 -2.888 1.00 88.38 79 ASP A CA 1
ATOM 656 C C . ASP A 1 79 ? 14.435 0.428 -3.374 1.00 88.38 79 ASP A C 1
ATOM 658 O O . ASP A 1 79 ? 14.272 1.090 -4.399 1.00 88.38 79 ASP A O 1
ATOM 662 N N . ARG A 1 80 ? 15.524 0.557 -2.612 1.00 83.69 80 ARG A N 1
ATOM 663 C CA . ARG A 1 80 ? 16.548 1.583 -2.851 1.00 83.69 80 ARG A CA 1
ATOM 664 C C . ARG A 1 80 ? 17.336 1.402 -4.143 1.00 83.69 80 ARG A C 1
ATOM 666 O O . ARG A 1 80 ? 17.871 2.387 -4.640 1.00 83.69 80 ARG A O 1
ATOM 673 N N . GLU A 1 81 ? 17.468 0.177 -4.638 1.00 84.75 81 GLU A N 1
ATOM 674 C CA . GLU A 1 81 ? 18.291 -0.110 -5.815 1.00 84.75 81 GLU A CA 1
ATOM 675 C C . GLU A 1 81 ? 17.491 0.090 -7.099 1.00 84.75 81 GLU A C 1
ATOM 677 O O . GLU A 1 81 ? 17.999 0.629 -8.079 1.00 84.75 81 GLU A O 1
ATOM 682 N N . THR A 1 82 ? 16.225 -0.325 -7.079 1.00 87.19 82 THR A N 1
ATOM 683 C CA . THR A 1 82 ? 15.363 -0.318 -8.268 1.00 87.19 82 THR A CA 1
ATOM 684 C C . THR A 1 82 ? 14.451 0.906 -8.355 1.00 87.19 82 THR A C 1
ATOM 686 O O . THR A 1 82 ? 14.055 1.289 -9.453 1.00 87.19 82 THR A O 1
ATOM 689 N N . GLY A 1 83 ? 14.103 1.527 -7.222 1.00 88.69 83 GLY A N 1
ATOM 690 C CA . GLY A 1 83 ? 13.072 2.569 -7.140 1.00 88.69 83 GLY A CA 1
ATOM 691 C C . GLY A 1 83 ? 11.636 2.035 -7.265 1.00 88.69 83 GLY A C 1
ATOM 692 O O . GLY A 1 83 ? 10.673 2.811 -7.243 1.00 88.69 83 GLY A O 1
ATOM 693 N N . ASP A 1 84 ? 11.476 0.715 -7.392 1.00 92.06 84 ASP A N 1
ATOM 694 C CA . ASP A 1 84 ? 10.174 0.063 -7.446 1.00 92.06 84 ASP A CA 1
ATOM 695 C C . ASP A 1 84 ? 9.602 -0.158 -6.041 1.00 92.06 84 ASP A C 1
ATOM 697 O O . ASP A 1 84 ? 10.312 -0.272 -5.044 1.00 92.06 84 ASP A O 1
ATOM 701 N N . ILE A 1 85 ? 8.278 -0.246 -5.960 1.00 93.56 85 ILE A N 1
ATOM 702 C CA . ILE A 1 85 ? 7.537 -0.507 -4.730 1.00 93.56 85 ILE A CA 1
ATOM 703 C C . ILE A 1 85 ? 7.455 -2.008 -4.475 1.00 93.56 85 ILE A C 1
ATOM 705 O O . ILE A 1 85 ? 6.881 -2.749 -5.279 1.00 93.56 85 ILE A O 1
ATOM 709 N N . ASN A 1 86 ? 7.933 -2.437 -3.309 1.00 92.56 86 ASN A N 1
ATOM 710 C CA . ASN A 1 86 ? 7.730 -3.775 -2.768 1.00 92.56 86 ASN A CA 1
ATOM 711 C C . ASN A 1 86 ? 6.278 -3.938 -2.292 1.00 92.56 86 ASN A C 1
ATOM 713 O O . ASN A 1 86 ? 5.949 -3.791 -1.109 1.00 92.56 86 ASN A O 1
ATOM 717 N N . TYR A 1 87 ? 5.387 -4.231 -3.239 1.00 93.69 87 TYR A N 1
ATOM 718 C CA . TYR A 1 87 ? 3.962 -4.380 -2.959 1.00 93.69 87 TYR A CA 1
ATOM 719 C C . TYR A 1 87 ? 3.671 -5.618 -2.102 1.00 93.69 87 TYR A C 1
ATOM 721 O O . TYR A 1 87 ? 2.656 -5.650 -1.409 1.00 93.69 87 TYR A O 1
ATOM 729 N N . ALA A 1 88 ? 4.528 -6.645 -2.138 1.00 92.31 88 ALA A N 1
ATOM 730 C CA . ALA A 1 88 ? 4.309 -7.855 -1.350 1.00 92.31 88 ALA A CA 1
ATOM 731 C C . ALA A 1 88 ? 4.438 -7.583 0.148 1.00 92.31 88 ALA A C 1
ATOM 733 O O . ALA A 1 88 ? 3.606 -8.062 0.916 1.00 92.31 88 ALA A O 1
ATOM 734 N N . LEU A 1 89 ? 5.419 -6.772 0.555 1.00 92.19 89 LEU A N 1
ATOM 735 C CA . LEU A 1 89 ? 5.516 -6.328 1.942 1.00 92.19 89 LEU A CA 1
ATOM 736 C C . LEU A 1 89 ? 4.315 -5.463 2.337 1.00 92.19 89 LEU A C 1
ATOM 738 O O . LEU A 1 89 ? 3.781 -5.620 3.431 1.00 92.19 89 LEU A O 1
ATOM 742 N N . PHE A 1 90 ? 3.862 -4.580 1.444 1.00 95.31 90 PHE A N 1
ATOM 743 C CA . PHE A 1 90 ? 2.660 -3.785 1.688 1.00 95.31 90 PHE A CA 1
ATOM 744 C C . PHE A 1 90 ? 1.426 -4.672 1.920 1.00 95.31 90 PHE A C 1
ATOM 746 O O . PHE A 1 90 ? 0.715 -4.468 2.902 1.00 95.31 90 PHE A O 1
ATOM 753 N N . CYS A 1 91 ? 1.200 -5.689 1.079 1.00 95.06 91 CYS A N 1
ATOM 754 C CA . CYS A 1 91 ? 0.108 -6.652 1.273 1.00 95.06 91 CYS A CA 1
ATOM 755 C C . CYS A 1 91 ? 0.266 -7.384 2.613 1.00 95.06 91 CYS A C 1
ATOM 757 O O . CYS A 1 91 ? -0.669 -7.425 3.402 1.00 95.06 91 CYS A O 1
ATOM 759 N N . GLN A 1 92 ? 1.473 -7.867 2.928 1.00 94.00 92 GLN A N 1
ATOM 760 C CA . GLN A 1 92 ? 1.753 -8.530 4.204 1.00 94.00 92 GLN A CA 1
ATOM 761 C C . GLN A 1 92 ? 1.430 -7.643 5.414 1.00 94.00 92 GLN A C 1
ATOM 763 O O . GLN A 1 92 ? 0.945 -8.150 6.417 1.00 94.00 92 GLN A O 1
ATOM 768 N N . MET A 1 93 ? 1.715 -6.343 5.358 1.00 94.25 93 MET A N 1
ATOM 769 C CA . MET A 1 93 ? 1.433 -5.426 6.468 1.00 94.25 93 MET A CA 1
ATOM 770 C C . MET A 1 93 ? -0.042 -5.036 6.575 1.00 94.25 93 MET A C 1
ATOM 772 O O . MET A 1 93 ? -0.468 -4.614 7.643 1.00 94.25 93 MET A O 1
ATOM 776 N N . THR A 1 94 ? -0.805 -5.127 5.484 1.00 94.50 94 T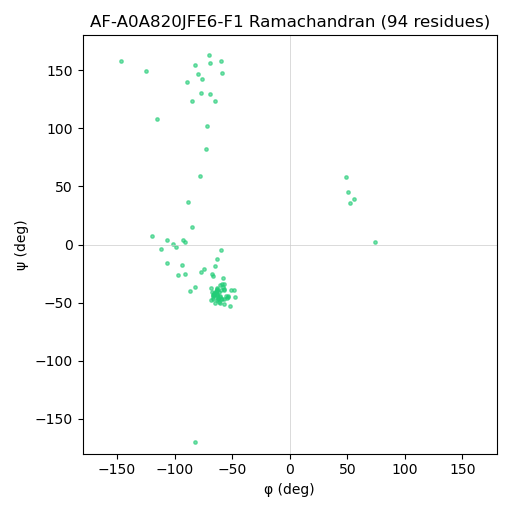HR A N 1
ATOM 777 C CA . THR A 1 94 ? -2.178 -4.601 5.421 1.00 94.50 94 THR A CA 1
ATOM 778 C C . THR A 1 94 ? -3.268 -5.667 5.450 1.00 94.50 94 THR A C 1
ATOM 780 O O . THR A 1 94 ? -4.422 -5.328 5.693 1.00 94.50 94 THR A O 1
ATOM 783 N N . GLU A 1 95 ? -2.917 -6.930 5.208 1.00 88.56 95 GLU A N 1
ATOM 784 C CA . GLU A 1 95 ? -3.846 -8.067 5.150 1.00 88.56 95 GLU A CA 1
ATOM 785 C C . GLU A 1 95 ? -3.758 -9.008 6.371 1.00 88.56 95 GLU A C 1
ATOM 787 O O . GLU A 1 95 ? -4.418 -10.047 6.366 1.00 88.56 95 GLU A O 1
ATOM 792 N N . GLN A 1 96 ? -2.936 -8.685 7.379 1.00 72.75 96 GLN A N 1
ATOM 793 C CA . GLN A 1 96 ? -2.714 -9.521 8.574 1.00 72.75 96 GLN A CA 1
ATOM 794 C C . GLN A 1 96 ? -3.906 -9.571 9.526 1.00 72.75 96 GLN A C 1
ATOM 796 O O . GLN A 1 96 ? -4.394 -8.491 9.909 1.00 72.75 96 GLN A O 1
#

Sequence (96 aa):
PLNTNLTPDEEDRVSQILSTIIEKVHKRRLVLFPFFKPYDRSKAFTRACTKHQFGRVLRTLDLIPSPYDFNILCKKFEDRETGDINYALFCQMTEQ